Protein AF-A0AAI8Z2L2-F1 (afdb_monomer_lite)

pLDDT: mean 72.08, std 24.16, range [33.91, 97.31]

Organism: NCBI:txid111012

Foldseek 3Di:
DPDQDPVLLVVQDDPLLVLLVVLQVVQDDPVDGPLVRSCVVSVHPDSVVSVVSNVVSVVSSVVSSVCVVVVVDDDDPDDPPDPDDDDDDDDDDDDDDDDDDDDDDDDDDDDDDDDDDD

Sequence (118 aa):
MPPATFATAKSVLNDADISRILCVYFHTAPSSVDWDKAAQEFGAPTVESFRHAMRRMMKRIDDASQTEFSADAGEGSSSPGSNASNTGKKRTESDDEEEAPAPKAKRGRKAAKKAARK

Secondary structure (DSSP, 8-state):
-PPPPHHHHHHH--HHHHHHHHHHHHTEETTEE-HHHHHHHHT-S-HHHHHHHHHHHHHHHHHHHHHHHSTTS------------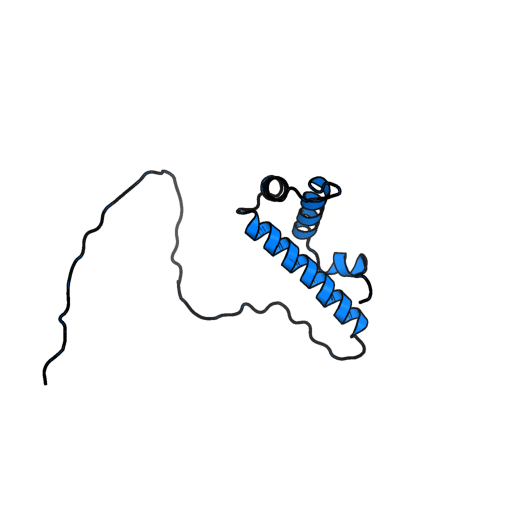---------------------------------

Radius of gyration: 24.3 Å; chains: 1; bounding box: 68×50×43 Å

Structure (mmCIF, N/CA/C/O backbone):
data_AF-A0AAI8Z2L2-F1
#
_entry.id   AF-A0AAI8Z2L2-F1
#
loop_
_atom_site.group_PDB
_atom_site.id
_atom_site.type_symbol
_atom_site.label_atom_id
_atom_site.label_alt_id
_atom_site.label_comp_id
_atom_site.label_asym_id
_atom_site.label_entity_id
_atom_site.label_seq_id
_atom_site.pdbx_PDB_ins_code
_atom_site.Cartn_x
_atom_site.Cartn_y
_atom_site.Cartn_z
_atom_site.occupancy
_atom_site.B_iso_or_equiv
_atom_site.auth_seq_id
_atom_site.auth_comp_id
_atom_site.auth_asym_id
_atom_site.auth_atom_id
_atom_site.pdbx_PDB_model_num
ATOM 1 N N . MET A 1 1 ? 4.376 -15.717 -13.099 1.00 57.59 1 MET A N 1
ATOM 2 C CA . MET A 1 1 ? 4.812 -14.334 -12.831 1.00 57.59 1 MET A CA 1
ATOM 3 C C . MET A 1 1 ? 6.091 -14.424 -12.022 1.00 57.59 1 MET A C 1
ATOM 5 O O . MET A 1 1 ? 6.060 -15.112 -11.005 1.00 57.59 1 MET A O 1
ATOM 9 N N . PRO A 1 2 ? 7.213 -13.860 -12.491 1.00 62.34 2 PRO A N 1
ATOM 10 C CA . PRO A 1 2 ? 8.407 -13.782 -11.662 1.00 62.34 2 PRO A CA 1
ATOM 11 C C . PRO A 1 2 ? 8.082 -12.960 -10.404 1.00 62.34 2 PRO A C 1
ATOM 13 O O . PRO A 1 2 ? 7.353 -11.972 -10.505 1.00 62.34 2 PRO A O 1
ATOM 16 N N . PRO A 1 3 ? 8.545 -13.379 -9.216 1.00 76.12 3 PRO A N 1
ATOM 17 C CA . PRO A 1 3 ? 8.321 -12.613 -8.000 1.00 76.12 3 PRO A CA 1
ATOM 18 C C . PRO A 1 3 ? 9.006 -11.248 -8.124 1.00 76.12 3 PRO A C 1
ATOM 20 O O . PRO A 1 3 ? 10.145 -11.166 -8.588 1.00 76.12 3 PRO A O 1
ATOM 23 N N . ALA A 1 4 ? 8.321 -10.182 -7.706 1.00 82.06 4 ALA A N 1
ATOM 24 C CA . ALA A 1 4 ? 8.918 -8.855 -7.668 1.00 82.06 4 ALA A CA 1
ATOM 25 C C . ALA A 1 4 ? 10.185 -8.870 -6.799 1.00 82.06 4 ALA A C 1
ATOM 27 O O . ALA A 1 4 ? 10.190 -9.412 -5.690 1.00 82.06 4 ALA A O 1
ATOM 28 N N . THR A 1 5 ? 11.272 -8.286 -7.305 1.00 89.00 5 THR A N 1
ATOM 29 C CA . THR A 1 5 ? 12.529 -8.227 -6.554 1.00 89.00 5 THR A CA 1
ATOM 30 C C . THR A 1 5 ? 12.497 -7.090 -5.536 1.00 89.00 5 THR A C 1
ATOM 32 O O . THR A 1 5 ? 11.815 -6.077 -5.719 1.00 89.00 5 THR A O 1
ATOM 35 N N . PHE A 1 6 ? 13.286 -7.220 -4.468 1.00 89.44 6 PHE A N 1
ATOM 36 C CA . PHE A 1 6 ? 13.435 -6.157 -3.473 1.00 89.44 6 PHE A CA 1
ATOM 37 C C . PHE A 1 6 ? 13.961 -4.849 -4.086 1.00 89.44 6 PHE A C 1
ATOM 39 O O . PHE A 1 6 ? 13.530 -3.768 -3.690 1.00 89.44 6 PHE A O 1
ATOM 46 N N . ALA A 1 7 ? 14.856 -4.939 -5.076 1.00 90.44 7 ALA A N 1
ATOM 47 C CA . ALA A 1 7 ? 15.398 -3.774 -5.769 1.00 90.44 7 ALA A CA 1
ATOM 48 C C . ALA A 1 7 ? 14.302 -3.007 -6.527 1.00 90.44 7 ALA A C 1
ATOM 50 O O . ALA A 1 7 ? 14.193 -1.793 -6.368 1.00 90.44 7 ALA A O 1
ATOM 51 N N . THR A 1 8 ? 13.446 -3.722 -7.265 1.00 89.81 8 THR A N 1
ATOM 52 C CA . THR A 1 8 ? 12.304 -3.139 -7.985 1.00 89.81 8 THR A CA 1
ATOM 53 C C . THR A 1 8 ? 11.291 -2.521 -7.025 1.00 89.81 8 THR A C 1
ATOM 55 O O . THR A 1 8 ? 10.817 -1.415 -7.253 1.00 89.81 8 THR A O 1
ATOM 58 N N . ALA A 1 9 ? 10.975 -3.192 -5.913 1.00 91.00 9 ALA A N 1
ATOM 59 C CA . ALA A 1 9 ? 10.076 -2.625 -4.911 1.00 91.00 9 ALA A CA 1
ATOM 60 C C . ALA A 1 9 ? 10.662 -1.337 -4.306 1.00 91.00 9 ALA A C 1
ATOM 62 O O . ALA A 1 9 ? 9.975 -0.327 -4.203 1.00 91.00 9 ALA A O 1
ATOM 63 N N . LYS A 1 10 ? 11.951 -1.327 -3.957 1.00 92.50 10 LYS A N 1
ATOM 64 C CA . LYS A 1 10 ? 12.594 -0.155 -3.352 1.00 92.50 10 LYS A CA 1
ATOM 65 C C . LYS A 1 10 ? 12.684 1.047 -4.301 1.00 92.50 10 LYS A C 1
ATOM 67 O O . LYS A 1 10 ? 12.683 2.172 -3.817 1.00 92.50 10 LYS A O 1
ATOM 72 N N . SER A 1 11 ? 12.760 0.841 -5.616 1.00 91.75 11 SER A N 1
ATOM 73 C CA . SER A 1 11 ? 12.821 1.950 -6.580 1.00 91.75 11 SER A CA 1
ATOM 74 C C . SER A 1 11 ? 11.469 2.629 -6.822 1.00 91.75 11 SER A C 1
ATOM 76 O O . SER A 1 11 ? 11.444 3.806 -7.171 1.00 91.75 11 SER A O 1
ATOM 78 N N . VAL A 1 12 ? 10.350 1.918 -6.628 1.00 93.00 12 VAL A N 1
ATOM 79 C CA . VAL A 1 12 ? 8.991 2.447 -6.877 1.00 93.00 12 VAL A CA 1
ATOM 80 C C . VAL A 1 12 ? 8.244 2.884 -5.617 1.00 93.00 12 VAL A C 1
ATOM 82 O O . VAL A 1 12 ? 7.220 3.568 -5.710 1.00 93.00 12 VAL A O 1
ATOM 85 N N . LEU A 1 13 ? 8.709 2.453 -4.444 1.00 93.06 13 LEU A N 1
ATOM 86 C CA . LEU A 1 13 ? 8.112 2.791 -3.158 1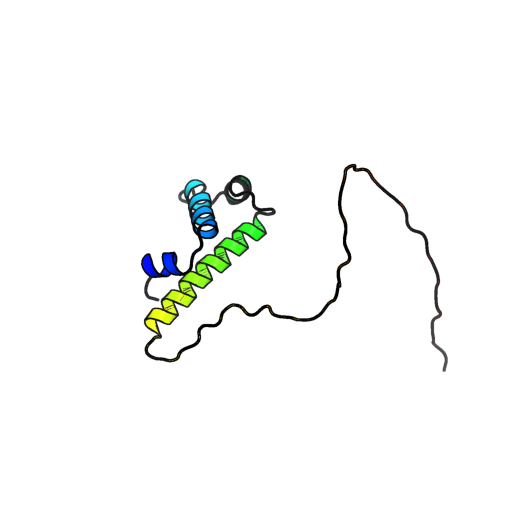.00 93.06 13 LEU A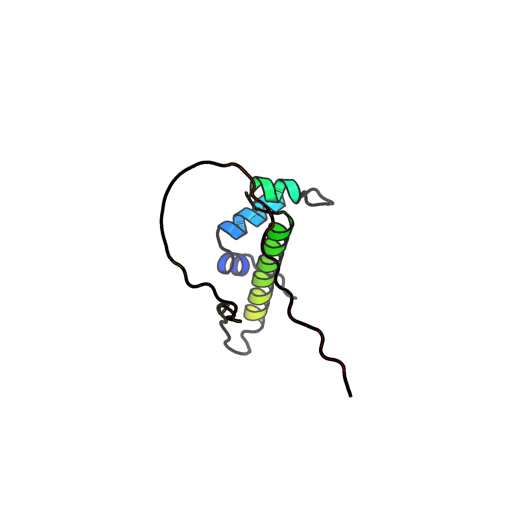 CA 1
ATOM 87 C C . LEU A 1 13 ? 8.765 4.027 -2.552 1.00 93.06 13 LEU A C 1
ATOM 89 O O . LEU A 1 13 ? 9.985 4.142 -2.495 1.00 93.06 13 LEU A O 1
ATOM 93 N N . ASN A 1 14 ? 7.927 4.907 -2.013 1.00 94.06 14 ASN A N 1
ATOM 94 C CA . ASN A 1 14 ? 8.383 6.037 -1.211 1.00 94.06 14 ASN A CA 1
ATOM 95 C C . ASN A 1 14 ? 8.440 5.642 0.273 1.00 94.06 14 ASN A C 1
ATOM 97 O O . ASN A 1 14 ? 7.793 4.678 0.687 1.00 94.06 14 ASN A O 1
ATOM 101 N N . ASP A 1 15 ? 9.106 6.443 1.106 1.00 94.12 15 ASP A N 1
ATOM 102 C CA . ASP A 1 15 ? 9.224 6.179 2.552 1.00 94.12 15 ASP A CA 1
ATOM 103 C C . ASP A 1 15 ? 7.867 5.971 3.235 1.00 94.12 15 ASP A C 1
ATOM 105 O O . ASP A 1 15 ? 7.689 5.038 4.015 1.00 94.12 15 ASP A O 1
ATOM 109 N N . ALA A 1 16 ? 6.864 6.774 2.866 1.00 92.62 16 ALA A N 1
ATOM 110 C CA . ALA A 1 16 ? 5.510 6.620 3.387 1.00 92.62 16 ALA A CA 1
ATOM 111 C C . ALA A 1 16 ? 4.908 5.243 3.063 1.00 92.62 16 ALA A C 1
ATOM 113 O O . ALA A 1 16 ? 4.185 4.683 3.878 1.00 92.62 16 ALA A O 1
ATOM 114 N N . ASP A 1 17 ? 5.186 4.693 1.882 1.00 93.88 17 ASP A N 1
ATOM 115 C CA . ASP A 1 17 ? 4.702 3.372 1.485 1.00 93.88 17 ASP A CA 1
ATOM 116 C C . ASP A 1 17 ? 5.406 2.255 2.264 1.00 93.88 17 ASP A C 1
ATOM 118 O O . ASP A 1 17 ? 4.756 1.315 2.724 1.00 93.88 17 ASP A O 1
ATOM 122 N N . ILE A 1 18 ? 6.708 2.407 2.507 1.00 93.38 18 ILE A N 1
ATOM 123 C CA . ILE A 1 18 ? 7.483 1.495 3.354 1.00 93.38 18 ILE A CA 1
ATOM 124 C C . ILE A 1 18 ? 6.912 1.488 4.779 1.00 93.38 18 ILE A C 1
ATOM 126 O O . ILE A 1 18 ? 6.647 0.420 5.332 1.00 93.38 18 ILE A O 1
ATOM 130 N N . SER A 1 19 ? 6.626 2.661 5.353 1.00 94.44 19 SER A N 1
ATOM 131 C CA . SER A 1 19 ? 5.992 2.769 6.671 1.00 94.44 19 SER A CA 1
ATOM 132 C C . SER A 1 19 ? 4.620 2.091 6.725 1.00 94.44 19 SER A C 1
ATOM 134 O O . SER A 1 19 ? 4.302 1.453 7.727 1.00 94.44 19 SER A O 1
ATOM 136 N N . ARG A 1 20 ? 3.816 2.153 5.650 1.00 94.69 20 ARG A N 1
ATOM 137 C CA . ARG A 1 20 ? 2.528 1.431 5.576 1.00 94.69 20 ARG A CA 1
ATOM 138 C C . ARG A 1 20 ? 2.722 -0.079 5.615 1.00 94.69 20 ARG A C 1
ATOM 140 O O . ARG A 1 20 ? 1.973 -0.757 6.315 1.00 94.69 20 ARG A O 1
ATOM 147 N N . ILE A 1 21 ? 3.696 -0.603 4.864 1.00 94.56 21 ILE A N 1
ATOM 148 C CA . ILE A 1 21 ? 4.012 -2.040 4.851 1.00 94.56 21 ILE A CA 1
ATOM 149 C C . ILE A 1 21 ? 4.417 -2.490 6.250 1.00 94.56 21 ILE A C 1
ATOM 151 O O . ILE A 1 21 ? 3.894 -3.488 6.738 1.00 94.56 21 ILE A O 1
ATOM 155 N N . LEU A 1 22 ? 5.299 -1.735 6.907 1.00 95.00 22 LEU A N 1
ATOM 156 C CA . LEU A 1 22 ? 5.743 -2.035 8.266 1.00 95.00 22 LEU A CA 1
ATOM 157 C C . LEU A 1 22 ? 4.577 -2.005 9.259 1.00 95.00 22 LEU A C 1
ATOM 159 O O . LEU A 1 22 ? 4.421 -2.953 10.024 1.00 95.00 22 LEU A O 1
ATOM 163 N N . CYS A 1 23 ? 3.713 -0.986 9.199 1.00 95.06 23 CYS A N 1
ATOM 164 C CA . CYS A 1 23 ? 2.520 -0.922 10.049 1.00 95.06 23 CYS A CA 1
ATOM 165 C C . CYS A 1 23 ? 1.641 -2.161 9.866 1.00 95.06 23 CYS A C 1
ATOM 167 O O . CYS A 1 23 ? 1.242 -2.780 10.847 1.00 95.06 23 CYS A O 1
ATOM 169 N N . VAL A 1 24 ? 1.372 -2.564 8.621 1.00 96.12 24 VAL A N 1
ATOM 170 C CA . VAL A 1 24 ? 0.595 -3.780 8.350 1.00 96.12 24 VAL A CA 1
ATOM 171 C C . VAL A 1 24 ? 1.304 -5.018 8.884 1.00 96.12 24 VAL A C 1
ATOM 173 O O . VAL A 1 24 ? 0.662 -5.837 9.534 1.00 96.12 24 VAL A O 1
ATOM 176 N N . TYR A 1 25 ? 2.612 -5.145 8.667 1.00 95.62 25 TYR A N 1
ATOM 177 C CA . TYR A 1 25 ? 3.398 -6.290 9.119 1.00 95.62 25 TYR A CA 1
ATOM 178 C C . TYR A 1 25 ? 3.322 -6.485 10.639 1.00 95.62 25 TYR A C 1
ATOM 180 O O . TYR A 1 25 ? 3.016 -7.584 11.094 1.00 95.62 25 TYR A O 1
ATOM 188 N N . PHE A 1 26 ? 3.500 -5.420 11.427 1.00 95.94 26 PHE A N 1
ATOM 189 C CA . PHE A 1 26 ? 3.404 -5.497 12.892 1.00 95.94 26 PHE A CA 1
ATOM 190 C C . PHE A 1 26 ? 1.989 -5.796 13.404 1.00 95.94 26 PHE A C 1
ATOM 192 O O . PHE A 1 26 ? 1.831 -6.337 14.495 1.00 95.94 26 PHE A O 1
ATOM 199 N N . HIS A 1 27 ? 0.966 -5.504 12.601 1.00 95.56 27 HIS A N 1
ATOM 200 C CA . HIS A 1 27 ? -0.440 -5.774 12.911 1.00 95.56 27 HIS A CA 1
ATOM 201 C C . HIS A 1 27 ? -0.980 -7.030 12.214 1.00 95.56 27 HIS A C 1
ATOM 203 O O . HIS A 1 27 ? -2.194 -7.250 12.167 1.00 95.56 27 HIS A O 1
ATOM 209 N N . THR A 1 28 ? -0.098 -7.862 11.656 1.00 96.44 28 THR A N 1
ATOM 210 C CA . THR A 1 28 ? -0.470 -9.121 11.011 1.00 96.44 28 THR A CA 1
ATOM 211 C C . THR A 1 28 ? -0.273 -10.285 11.977 1.00 96.44 28 THR A C 1
ATOM 213 O O . THR A 1 28 ? 0.835 -10.574 12.418 1.00 96.44 28 THR A O 1
ATOM 216 N N . ALA A 1 29 ? -1.363 -10.985 12.276 1.00 93.06 29 ALA A N 1
ATOM 217 C CA . ALA A 1 29 ? -1.347 -12.308 12.887 1.00 93.06 29 ALA A CA 1
ATOM 218 C C . ALA A 1 29 ? -1.279 -13.392 11.788 1.00 93.06 29 ALA A C 1
ATOM 220 O O . ALA A 1 29 ? -1.604 -13.106 10.633 1.00 93.06 29 ALA A O 1
ATOM 221 N N . PRO A 1 30 ? -0.941 -14.656 12.114 1.00 91.12 30 PRO A N 1
ATOM 222 C CA . PRO A 1 30 ? -0.777 -15.720 11.114 1.00 91.12 30 PRO A CA 1
ATOM 223 C C . PRO A 1 30 ? -1.974 -15.924 10.170 1.00 91.12 30 PRO A C 1
ATOM 225 O O . PRO A 1 30 ? -1.796 -16.364 9.039 1.00 91.12 30 PRO A O 1
ATOM 228 N N . SER A 1 31 ? -3.190 -15.609 10.623 1.00 92.81 31 SER A N 1
ATOM 229 C CA . SER A 1 31 ? -4.435 -15.811 9.874 1.00 92.81 31 SER A CA 1
ATOM 230 C C . SER A 1 31 ? -5.135 -14.522 9.433 1.00 92.81 31 SER A C 1
ATOM 232 O O . SER A 1 31 ? -6.122 -14.596 8.702 1.00 92.81 31 SER A O 1
ATOM 234 N N . SER A 1 32 ? -4.702 -13.344 9.894 1.00 94.19 32 SER A N 1
ATOM 235 C CA . SER A 1 32 ? -5.445 -12.097 9.668 1.00 94.19 32 SER A CA 1
ATOM 236 C C . SER A 1 32 ? -4.625 -10.842 9.944 1.00 94.19 32 SER A C 1
ATOM 238 O O . SER A 1 32 ? -3.748 -10.838 10.800 1.00 94.19 32 SER A O 1
ATOM 240 N N . VAL A 1 33 ? -5.000 -9.744 9.293 1.00 94.88 33 VAL A N 1
ATOM 241 C CA . VAL A 1 33 ? -4.431 -8.409 9.521 1.00 94.88 33 VAL A CA 1
ATOM 242 C C . VAL A 1 33 ? -5.424 -7.553 10.309 1.00 94.88 33 VAL A C 1
ATOM 244 O O . VAL A 1 33 ? -6.580 -7.425 9.896 1.00 94.88 33 VAL A O 1
ATOM 247 N N . ASP A 1 34 ? -4.974 -6.936 11.404 1.00 96.62 34 ASP A N 1
ATOM 248 C CA . ASP A 1 34 ? -5.735 -5.925 12.150 1.00 96.62 34 ASP A CA 1
ATOM 249 C C . ASP A 1 34 ? -5.614 -4.563 11.448 1.00 96.62 34 ASP A C 1
ATOM 251 O O . ASP A 1 34 ? -4.742 -3.736 11.725 1.00 96.62 34 ASP A O 1
ATOM 255 N N . TRP A 1 35 ? -6.470 -4.365 10.447 1.00 96.25 35 TRP A N 1
ATOM 256 C CA . TRP A 1 35 ? -6.443 -3.174 9.602 1.00 96.25 35 TRP A CA 1
ATOM 257 C C . TRP A 1 35 ? -6.846 -1.893 10.330 1.00 96.25 35 TRP A C 1
ATOM 259 O O . TRP A 1 35 ? -6.405 -0.821 9.918 1.00 96.25 35 TRP A O 1
ATOM 269 N N . ASP A 1 36 ? -7.698 -1.994 11.349 1.00 96.75 36 ASP A N 1
ATOM 270 C CA . ASP A 1 36 ? -8.159 -0.845 12.125 1.00 96.75 36 ASP A CA 1
ATOM 271 C C . ASP A 1 36 ? -6.993 -0.250 12.916 1.00 96.75 36 ASP A C 1
ATOM 273 O O . ASP A 1 36 ? -6.692 0.936 12.760 1.00 96.75 36 ASP A O 1
ATOM 277 N N . LYS A 1 37 ? -6.254 -1.085 13.662 1.00 95.75 37 LYS A N 1
ATOM 278 C CA . LYS A 1 37 ? -5.065 -0.630 14.397 1.00 95.75 37 LYS A CA 1
ATOM 279 C C . LYS A 1 37 ? -3.955 -0.147 13.472 1.00 95.75 37 LYS A C 1
ATOM 281 O O . LYS A 1 37 ? -3.413 0.931 13.695 1.00 95.75 37 LYS A O 1
ATOM 286 N N . ALA A 1 38 ? -3.676 -0.880 12.392 1.00 96.44 38 ALA A N 1
ATOM 287 C CA . ALA A 1 38 ? -2.646 -0.481 11.432 1.00 96.44 38 ALA A CA 1
ATOM 288 C C . ALA A 1 38 ? -2.943 0.888 10.796 1.00 96.44 38 ALA A C 1
ATOM 290 O O . ALA A 1 38 ? -2.042 1.709 10.631 1.00 96.44 38 ALA A O 1
ATOM 291 N N . ALA A 1 39 ? -4.206 1.146 10.438 1.00 96.50 39 ALA A N 1
ATOM 292 C CA . ALA A 1 39 ? -4.620 2.426 9.876 1.00 96.50 39 ALA A CA 1
ATOM 293 C C . ALA A 1 39 ? -4.554 3.553 10.917 1.00 96.50 39 ALA A C 1
ATOM 295 O O . ALA A 1 39 ? -4.127 4.656 10.579 1.00 96.50 39 ALA A O 1
ATOM 296 N N . GLN A 1 40 ? -4.951 3.278 12.162 1.00 96.62 40 GLN A N 1
ATOM 297 C CA . GLN A 1 40 ? -4.914 4.249 13.252 1.00 96.62 40 GLN A CA 1
ATOM 298 C C . GLN A 1 40 ? -3.480 4.652 13.613 1.00 96.62 40 GLN A C 1
ATOM 300 O O . GLN A 1 40 ? -3.199 5.844 13.699 1.00 96.62 40 GLN A O 1
ATOM 305 N N . GLU A 1 41 ? -2.569 3.690 13.775 1.00 96.12 41 GLU A N 1
ATOM 306 C CA . GLU A 1 41 ? -1.168 3.961 14.125 1.00 96.12 41 GLU A CA 1
ATOM 307 C C . GLU A 1 41 ? -0.421 4.676 12.995 1.00 96.12 41 GLU A C 1
ATOM 309 O O . GLU A 1 41 ? 0.379 5.576 13.241 1.00 96.12 41 GLU A O 1
ATOM 314 N N . PHE A 1 42 ? -0.751 4.357 11.741 1.00 95.62 42 PHE A N 1
ATOM 315 C CA . PHE A 1 42 ? -0.236 5.094 10.590 1.00 95.62 42 PHE A CA 1
ATOM 316 C C . PHE A 1 42 ? -0.803 6.527 10.482 1.00 95.62 42 PHE A C 1
ATOM 318 O O . PHE A 1 42 ? -0.233 7.364 9.782 1.00 95.62 42 PHE A O 1
ATOM 325 N N . GLY A 1 43 ? -1.938 6.823 11.127 1.00 95.62 43 GLY A N 1
ATOM 326 C CA . GLY A 1 43 ? -2.632 8.109 11.005 1.00 95.62 43 GLY A CA 1
ATOM 327 C C . GLY A 1 43 ? -3.457 8.250 9.720 1.00 95.62 43 GLY A C 1
ATOM 328 O O . GLY A 1 43 ? -3.607 9.348 9.184 1.00 95.62 43 GLY A O 1
ATOM 329 N N . ALA A 1 44 ? -3.979 7.146 9.178 1.00 95.00 44 ALA A N 1
ATOM 330 C CA . ALA A 1 44 ? -4.874 7.185 8.025 1.00 95.00 44 ALA A CA 1
ATOM 331 C C . ALA A 1 44 ? -6.282 7.684 8.419 1.00 95.00 44 ALA A C 1
ATOM 333 O O . ALA A 1 44 ? -6.788 7.323 9.480 1.00 95.00 44 ALA A O 1
ATOM 334 N N . PRO A 1 45 ? -6.976 8.442 7.547 1.00 93.31 45 PRO A N 1
ATOM 335 C CA . PRO A 1 45 ? -8.296 8.994 7.865 1.00 93.31 45 PRO A CA 1
ATOM 336 C C . PRO A 1 45 ? -9.385 7.918 7.957 1.00 93.31 45 PRO A C 1
ATOM 338 O O . PRO A 1 45 ? -10.335 8.051 8.720 1.00 93.31 45 PRO A O 1
ATOM 341 N N . THR A 1 46 ? -9.265 6.856 7.157 1.00 96.50 46 THR A N 1
ATOM 342 C CA . THR A 1 46 ? -10.153 5.689 7.197 1.00 96.50 46 THR A CA 1
ATOM 343 C C . THR A 1 46 ? -9.383 4.423 6.846 1.00 96.50 46 THR A C 1
ATOM 345 O O . THR A 1 46 ? -8.462 4.442 6.021 1.00 96.50 46 THR A O 1
ATOM 348 N N . VAL A 1 47 ? -9.819 3.292 7.396 1.00 97.31 47 VAL A N 1
ATOM 349 C CA . VAL A 1 47 ? -9.251 1.967 7.105 1.00 97.31 47 VAL A CA 1
ATOM 350 C C . VAL A 1 47 ? -9.347 1.617 5.622 1.00 97.31 47 VAL A C 1
ATOM 352 O O . VAL A 1 47 ? -8.424 1.050 5.039 1.00 97.31 47 VAL A O 1
ATOM 355 N N . GLU A 1 48 ? -10.451 1.984 4.975 1.00 97.31 48 GLU A N 1
ATOM 356 C CA . GLU A 1 48 ? -10.655 1.691 3.560 1.00 97.31 48 GLU A CA 1
ATOM 357 C C . GLU A 1 48 ? -9.678 2.463 2.668 1.00 97.31 48 GLU A C 1
ATOM 359 O O . GLU A 1 48 ? -9.093 1.879 1.751 1.00 97.31 48 GLU A O 1
ATOM 364 N N . SER A 1 49 ? -9.412 3.737 2.987 1.00 95.62 49 SER A N 1
ATOM 365 C CA . SER A 1 49 ? -8.390 4.523 2.288 1.00 95.62 49 SER A CA 1
ATOM 366 C C . SER A 1 49 ? -6.992 3.920 2.453 1.00 95.62 49 SER A C 1
ATOM 368 O O . SER A 1 49 ? -6.232 3.853 1.483 1.00 95.62 49 SER A O 1
ATOM 370 N N . PHE A 1 50 ? -6.681 3.396 3.642 1.00 96.81 50 PHE A N 1
ATOM 371 C CA . PHE A 1 50 ? -5.414 2.737 3.940 1.00 96.81 50 PHE A CA 1
ATOM 372 C C . PHE A 1 50 ? -5.253 1.432 3.150 1.00 96.81 50 PHE A C 1
ATOM 374 O O . PHE A 1 50 ? -4.257 1.242 2.449 1.00 96.81 50 PHE A O 1
ATOM 381 N N . ARG A 1 51 ? -6.281 0.573 3.144 1.00 96.62 51 ARG A N 1
ATOM 382 C CA . ARG A 1 51 ? -6.314 -0.649 2.320 1.00 96.62 51 ARG A CA 1
ATOM 383 C C . ARG A 1 51 ? -6.217 -0.339 0.828 1.00 96.62 51 ARG A C 1
ATOM 385 O O . ARG A 1 51 ? -5.616 -1.102 0.074 1.00 96.62 51 ARG A O 1
ATOM 392 N N . HIS A 1 52 ? -6.842 0.746 0.375 1.00 96.50 52 HIS A N 1
ATOM 393 C CA . HIS A 1 52 ? -6.775 1.160 -1.021 1.00 96.50 52 HIS A CA 1
ATOM 394 C C . HIS A 1 52 ? -5.377 1.680 -1.390 1.00 96.50 52 HIS A C 1
ATOM 396 O O . HIS A 1 52 ? -4.859 1.341 -2.452 1.00 96.50 52 HIS A O 1
ATOM 402 N N . ALA A 1 53 ? -4.721 2.434 -0.502 1.00 94.75 53 ALA A N 1
ATOM 403 C CA . ALA A 1 53 ? -3.323 2.825 -0.667 1.00 94.75 53 ALA A CA 1
ATOM 404 C C . ALA A 1 53 ? -2.398 1.599 -0.756 1.00 94.75 53 ALA A C 1
ATOM 406 O O . ALA A 1 53 ? -1.615 1.511 -1.699 1.00 94.75 53 ALA A O 1
ATOM 407 N N . MET A 1 54 ? -2.571 0.619 0.139 1.00 95.62 54 MET A N 1
ATOM 408 C CA . MET A 1 54 ? -1.816 -0.639 0.135 1.00 95.62 54 MET A CA 1
ATOM 409 C C . MET A 1 54 ? -1.978 -1.408 -1.187 1.00 95.62 54 MET A C 1
ATOM 411 O O . MET A 1 54 ? -0.995 -1.810 -1.802 1.00 95.62 54 MET A O 1
ATOM 415 N N . ARG A 1 55 ? -3.211 -1.542 -1.695 1.00 95.88 55 ARG A N 1
ATOM 416 C CA . ARG A 1 55 ? -3.479 -2.200 -2.987 1.00 95.88 55 ARG A CA 1
ATOM 417 C C . ARG A 1 55 ? -2.843 -1.476 -4.172 1.00 95.88 55 ARG A C 1
ATOM 419 O O . ARG A 1 55 ? -2.235 -2.119 -5.020 1.00 95.88 55 ARG A O 1
ATOM 426 N N . ARG A 1 56 ? -2.959 -0.144 -4.235 1.00 95.62 56 ARG A N 1
ATOM 427 C CA . ARG A 1 56 ? -2.331 0.659 -5.302 1.00 95.62 56 ARG A CA 1
ATOM 428 C C . ARG A 1 56 ? -0.812 0.550 -5.274 1.00 95.62 56 ARG A C 1
ATOM 430 O O . ARG A 1 56 ? -0.173 0.534 -6.317 1.00 95.62 56 ARG A O 1
ATOM 437 N N . MET A 1 57 ? -0.237 0.489 -4.081 1.00 94.31 57 MET A N 1
ATOM 438 C CA . MET A 1 57 ? 1.189 0.302 -3.881 1.00 94.31 57 MET A CA 1
ATOM 439 C C . MET A 1 57 ? 1.657 -1.075 -4.369 1.00 94.31 57 MET A C 1
ATOM 441 O O . MET A 1 57 ? 2.570 -1.119 -5.183 1.00 94.31 57 MET A O 1
ATOM 445 N N . MET A 1 58 ? 0.995 -2.166 -3.968 1.00 92.38 58 MET A N 1
ATOM 446 C CA . MET A 1 58 ? 1.331 -3.509 -4.466 1.00 92.38 58 MET A CA 1
ATOM 447 C C . MET A 1 58 ? 1.190 -3.603 -5.988 1.00 92.38 58 MET A C 1
ATOM 449 O O . MET A 1 58 ? 2.090 -4.097 -6.655 1.00 92.38 58 MET A O 1
ATOM 453 N N . LYS A 1 59 ? 0.138 -3.002 -6.559 1.00 93.25 59 LYS A N 1
ATOM 454 C CA . LYS A 1 59 ? -0.032 -2.933 -8.014 1.00 93.25 59 LYS A CA 1
ATOM 455 C C . LYS A 1 59 ? 1.126 -2.214 -8.722 1.00 93.25 59 LYS A C 1
ATOM 457 O O . LYS A 1 59 ? 1.551 -2.666 -9.774 1.00 93.25 59 LYS A O 1
ATOM 462 N N . ARG A 1 60 ? 1.657 -1.120 -8.158 1.00 92.81 60 ARG A N 1
ATOM 463 C CA . ARG A 1 60 ? 2.831 -0.428 -8.730 1.00 92.81 60 ARG A CA 1
ATOM 464 C C . ARG A 1 60 ? 4.072 -1.322 -8.745 1.00 92.81 60 ARG A C 1
ATOM 466 O O . ARG A 1 60 ? 4.819 -1.283 -9.715 1.00 92.81 60 ARG A O 1
ATOM 473 N N . ILE A 1 61 ? 4.278 -2.115 -7.692 1.00 92.38 61 ILE A N 1
ATOM 474 C CA . ILE A 1 61 ? 5.375 -3.092 -7.631 1.00 92.38 61 ILE A CA 1
ATOM 475 C C . ILE A 1 61 ? 5.179 -4.165 -8.709 1.00 92.38 61 ILE A C 1
ATOM 477 O O . ILE A 1 61 ? 6.120 -4.475 -9.438 1.00 92.38 61 IL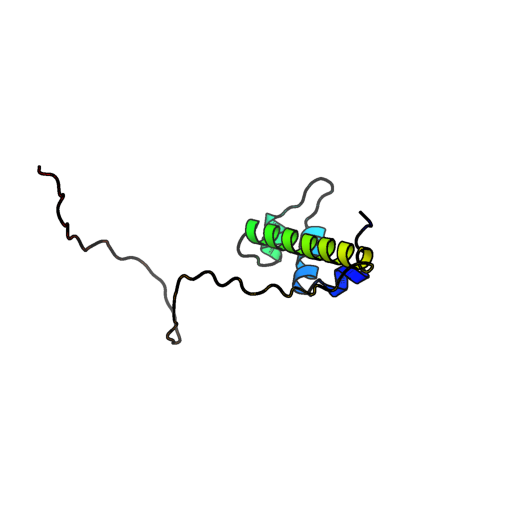E A O 1
ATOM 481 N N . ASP A 1 62 ? 3.959 -4.688 -8.845 1.00 91.06 62 ASP A N 1
ATOM 482 C CA . ASP A 1 62 ? 3.627 -5.700 -9.848 1.00 91.06 62 ASP A CA 1
ATOM 483 C C . ASP A 1 62 ? 3.835 -5.172 -11.275 1.00 91.06 62 ASP A C 1
ATOM 485 O O . ASP A 1 62 ? 4.536 -5.804 -12.064 1.00 91.06 62 ASP A O 1
ATOM 489 N N . ASP A 1 63 ? 3.305 -3.989 -11.591 1.00 91.44 63 ASP A N 1
ATOM 490 C CA . ASP A 1 63 ? 3.431 -3.360 -12.910 1.00 91.44 63 ASP A CA 1
ATOM 491 C C . ASP A 1 63 ? 4.920 -3.088 -13.257 1.00 91.44 63 ASP A C 1
ATOM 493 O O . ASP A 1 63 ? 5.371 -3.352 -14.376 1.00 91.44 63 ASP A O 1
ATOM 497 N N . ALA A 1 64 ? 5.729 -2.649 -12.284 1.00 90.06 64 ALA A N 1
ATOM 498 C CA . ALA A 1 64 ? 7.169 -2.449 -12.473 1.00 90.06 64 ALA A CA 1
ATOM 499 C C . ALA A 1 64 ? 7.930 -3.770 -12.675 1.00 90.06 64 ALA A C 1
ATOM 501 O O . ALA A 1 64 ? 8.809 -3.855 -13.531 1.00 90.06 64 ALA A O 1
ATOM 502 N N . SER A 1 65 ? 7.553 -4.829 -11.950 1.00 87.50 65 SER A N 1
ATOM 503 C CA . SER A 1 65 ? 8.159 -6.157 -12.113 1.00 87.50 65 SER A CA 1
ATOM 504 C C . SER A 1 65 ? 7.882 -6.770 -13.490 1.00 87.50 65 SER A C 1
ATOM 506 O O . SER A 1 65 ? 8.727 -7.473 -14.043 1.00 87.50 65 SER A O 1
ATOM 508 N N . GLN A 1 66 ? 6.718 -6.475 -14.074 1.00 84.88 66 GLN A N 1
ATOM 509 C CA . GLN A 1 66 ? 6.371 -6.910 -15.426 1.00 84.88 66 GLN A CA 1
ATOM 510 C C . GLN A 1 66 ? 7.109 -6.112 -16.496 1.00 84.88 66 GLN A C 1
ATOM 512 O O . GLN A 1 66 ? 7.436 -6.675 -17.539 1.00 84.88 66 GLN A O 1
ATOM 517 N N . THR A 1 67 ? 7.397 -4.836 -16.236 1.00 77.94 67 THR A N 1
ATOM 518 C CA . THR A 1 67 ? 8.152 -3.979 -17.159 1.00 77.94 67 THR A CA 1
ATOM 519 C C . THR A 1 67 ? 9.610 -4.429 -17.262 1.00 77.94 67 THR A C 1
ATOM 521 O O . THR A 1 67 ? 10.124 -4.542 -18.366 1.00 77.94 67 THR A O 1
ATOM 524 N N . GLU A 1 68 ? 10.250 -4.792 -16.144 1.00 65.81 68 GLU A N 1
ATOM 525 C CA . GLU A 1 68 ? 11.623 -5.337 -16.135 1.00 65.81 68 GLU A CA 1
ATOM 526 C C . GLU A 1 68 ? 11.738 -6.650 -16.933 1.00 65.81 68 GLU A C 1
ATOM 528 O O . GLU A 1 68 ? 12.748 -6.905 -17.581 1.00 65.81 68 GLU A O 1
ATOM 533 N N . PHE A 1 69 ? 10.687 -7.478 -16.925 1.00 57.72 69 PHE A N 1
ATOM 534 C CA . PHE A 1 69 ? 10.641 -8.722 -17.702 1.00 57.72 69 PHE A CA 1
ATOM 535 C C . PHE A 1 69 ? 10.168 -8.513 -19.153 1.00 57.72 69 PHE A C 1
ATOM 537 O O . PHE A 1 69 ? 10.501 -9.307 -20.028 1.00 57.72 69 PHE A O 1
ATOM 544 N N . SER A 1 70 ? 9.411 -7.443 -19.417 1.00 55.31 70 SER A N 1
ATOM 545 C CA . SER A 1 70 ? 8.934 -7.057 -20.755 1.00 55.31 70 SER A CA 1
ATOM 546 C C . SER A 1 70 ? 9.836 -6.035 -21.443 1.00 55.31 70 SER A C 1
ATOM 548 O O . SER A 1 70 ? 9.471 -5.546 -22.503 1.00 55.31 70 SER A O 1
ATOM 550 N N . ALA A 1 71 ? 11.017 -5.723 -20.901 1.00 50.66 71 ALA A N 1
ATOM 551 C CA . ALA A 1 71 ? 11.974 -4.794 -21.509 1.00 50.66 71 ALA A CA 1
ATOM 552 C C . ALA A 1 71 ? 12.601 -5.304 -22.832 1.00 50.66 71 ALA A C 1
ATOM 554 O O . ALA A 1 71 ? 13.476 -4.645 -23.386 1.00 50.66 71 ALA A O 1
ATOM 555 N N . ASP A 1 72 ? 12.116 -6.426 -23.380 1.00 44.97 72 ASP A N 1
ATOM 556 C CA . ASP A 1 72 ? 12.257 -6.797 -24.798 1.00 44.97 72 ASP A CA 1
ATOM 557 C C . ASP A 1 72 ? 11.192 -6.132 -25.708 1.00 44.97 72 ASP A C 1
ATOM 559 O O . ASP A 1 72 ? 11.207 -6.293 -26.923 1.00 44.97 72 ASP A O 1
ATOM 563 N N . ALA A 1 73 ? 10.262 -5.340 -25.161 1.00 45.69 73 ALA A N 1
ATOM 564 C CA . ALA A 1 73 ? 9.278 -4.598 -25.944 1.00 45.69 73 ALA A CA 1
ATOM 565 C C . ALA A 1 73 ? 8.812 -3.304 -25.251 1.00 45.69 73 ALA A C 1
ATOM 567 O O . ALA A 1 73 ? 7.858 -3.297 -24.478 1.00 45.69 73 ALA A O 1
ATOM 568 N N . GLY A 1 74 ? 9.413 -2.182 -25.652 1.00 42.66 74 GLY A N 1
ATOM 569 C CA . GLY A 1 74 ? 8.689 -0.914 -25.781 1.00 42.66 74 GLY A CA 1
ATOM 570 C C . GLY A 1 74 ? 8.623 -0.020 -24.542 1.00 42.66 74 GLY A C 1
ATOM 571 O O . GLY A 1 74 ? 7.851 -0.230 -23.614 1.00 42.66 74 GLY A O 1
ATOM 572 N N . GLU A 1 75 ? 9.390 1.061 -24.621 1.00 47.62 75 GLU A N 1
ATOM 573 C CA . GLU A 1 75 ? 9.367 2.246 -23.772 1.00 47.62 75 GLU A CA 1
ATOM 574 C C . GLU A 1 75 ? 7.951 2.807 -23.527 1.00 47.62 75 GLU A C 1
ATOM 576 O O . GLU A 1 75 ? 7.187 3.068 -24.457 1.00 47.62 75 GLU A O 1
ATOM 581 N N . GLY A 1 76 ? 7.614 3.027 -22.253 1.00 41.00 76 GLY A N 1
ATOM 582 C CA . GLY A 1 76 ? 6.316 3.554 -21.838 1.00 41.00 76 GLY A CA 1
ATOM 583 C C . GLY A 1 76 ? 6.302 4.016 -20.384 1.00 41.00 76 GLY A C 1
ATOM 584 O O . GLY A 1 76 ? 5.477 3.561 -19.596 1.00 41.00 76 GLY A O 1
ATOM 585 N N . SER A 1 77 ? 7.212 4.922 -20.014 1.00 49.41 77 SER A N 1
ATOM 586 C CA . SER A 1 77 ? 7.161 5.625 -18.725 1.00 49.41 77 SER A CA 1
ATOM 587 C C . SER A 1 77 ? 5.909 6.508 -18.666 1.00 49.41 77 SER A C 1
ATOM 589 O O . SER A 1 77 ? 5.899 7.650 -19.122 1.00 49.41 77 SER A O 1
ATOM 591 N N . SER A 1 78 ? 4.819 5.962 -18.129 1.00 43.16 78 SER A N 1
ATOM 592 C CA . SER A 1 78 ? 3.617 6.726 -17.806 1.00 43.16 78 SER A CA 1
ATOM 593 C C . SER A 1 78 ? 3.686 7.158 -16.347 1.00 43.16 78 SER A C 1
ATOM 595 O O . SER A 1 78 ? 3.232 6.460 -15.442 1.00 43.16 78 SER A O 1
ATOM 597 N N . SER A 1 79 ? 4.247 8.346 -16.121 1.00 44.47 79 SER A N 1
ATOM 598 C CA . SER A 1 79 ? 3.905 9.150 -14.945 1.00 44.47 79 SER A CA 1
ATOM 599 C C . SER A 1 79 ? 2.373 9.253 -14.864 1.00 44.47 79 SER A C 1
ATOM 601 O O . SER A 1 79 ? 1.749 9.475 -15.908 1.00 44.47 79 SER A O 1
ATOM 603 N N . PRO A 1 80 ? 1.720 9.063 -13.701 1.00 46.34 80 PRO A N 1
ATOM 604 C CA . PRO A 1 80 ? 0.272 9.174 -13.617 1.00 46.34 80 PRO A CA 1
ATOM 605 C C . PRO A 1 80 ? -0.136 10.622 -13.899 1.00 46.34 80 PRO A C 1
ATOM 607 O O . PRO A 1 80 ? -0.098 11.491 -13.029 1.00 46.34 80 PRO A O 1
ATOM 610 N N . GLY A 1 81 ? -0.517 10.869 -15.151 1.00 35.88 81 GLY A N 1
ATOM 611 C CA . GLY A 1 81 ? -1.147 12.098 -15.584 1.00 35.88 81 GLY A CA 1
ATOM 612 C C . GLY A 1 81 ? -2.407 12.328 -14.762 1.00 35.88 81 GLY A C 1
ATOM 613 O O . GLY A 1 81 ? -3.285 11.468 -14.677 1.00 35.88 81 GLY A O 1
ATOM 614 N N . SER A 1 82 ? -2.479 13.502 -14.143 1.00 46.78 82 SER A N 1
ATOM 615 C CA . SER A 1 82 ? -3.686 14.047 -13.539 1.00 46.78 82 SER A CA 1
ATOM 616 C C . SER A 1 82 ? -4.823 13.977 -14.554 1.00 46.78 82 SER A C 1
ATOM 618 O O . SER A 1 82 ? -4.872 14.764 -15.499 1.00 46.78 82 SER A O 1
ATOM 620 N N . ASN A 1 83 ? -5.730 13.018 -14.375 1.00 39.03 83 ASN A N 1
ATOM 621 C CA . ASN A 1 83 ? -6.887 12.870 -15.239 1.00 39.03 83 ASN A CA 1
ATOM 622 C C . ASN A 1 83 ? -7.859 14.014 -14.920 1.00 39.03 83 ASN A C 1
ATOM 624 O O . ASN A 1 83 ? -8.622 13.971 -13.954 1.00 39.03 83 ASN A O 1
ATOM 628 N N . ALA A 1 84 ? -7.769 15.089 -15.697 1.00 45.62 84 ALA A N 1
ATOM 629 C CA . ALA A 1 84 ? -8.704 16.192 -15.648 1.00 45.62 84 ALA A CA 1
ATOM 630 C C . ALA A 1 84 ? -9.997 15.788 -16.368 1.00 45.62 84 ALA A C 1
ATOM 632 O O . ALA A 1 84 ? -10.123 15.941 -17.579 1.00 45.62 84 ALA A O 1
ATOM 633 N N . SER A 1 85 ? -10.994 15.339 -15.605 1.00 41.53 85 SER A N 1
ATOM 634 C CA . SER A 1 85 ? -12.402 15.436 -16.001 1.00 41.53 85 SER A CA 1
ATOM 635 C C . SER A 1 85 ? -13.131 16.384 -15.045 1.00 41.53 85 SER A C 1
ATOM 637 O O . SER A 1 85 ? -13.664 15.992 -14.013 1.00 41.53 85 SER A O 1
ATOM 639 N N . ASN A 1 86 ? -13.043 17.666 -15.393 1.00 47.81 86 ASN A N 1
ATOM 640 C CA . ASN A 1 86 ? -13.983 18.766 -15.172 1.00 47.81 86 ASN A CA 1
ATOM 641 C C . ASN A 1 86 ? -15.094 18.585 -14.103 1.00 47.81 86 ASN A C 1
ATOM 643 O O . ASN A 1 86 ? -16.106 17.942 -14.362 1.00 47.81 86 ASN A O 1
ATOM 647 N N . THR A 1 87 ? -14.973 19.264 -12.957 1.00 42.22 87 THR A N 1
ATOM 648 C CA . THR A 1 87 ? -16.084 19.957 -12.262 1.00 42.22 87 THR A CA 1
ATOM 649 C C . THR A 1 87 ? -15.466 20.975 -11.302 1.00 42.22 87 THR A C 1
ATOM 651 O O . THR A 1 87 ? -14.656 20.635 -10.444 1.00 42.22 87 THR A O 1
ATOM 654 N N . GLY A 1 88 ? -15.756 22.252 -11.542 1.00 47.53 88 GLY A N 1
ATOM 655 C CA . GLY A 1 88 ? -14.933 23.367 -11.093 1.00 47.53 88 GLY A CA 1
ATOM 656 C C . GLY A 1 88 ? -14.976 23.708 -9.605 1.00 47.53 88 GLY A C 1
ATOM 657 O O . GLY A 1 88 ? -15.981 23.538 -8.920 1.00 47.53 88 GLY A O 1
ATOM 658 N N . LYS A 1 89 ? -13.882 24.326 -9.151 1.00 43.66 89 LYS A N 1
ATOM 659 C CA . LYS A 1 89 ? -13.898 25.367 -8.118 1.00 43.66 89 LYS A CA 1
ATOM 660 C C . LYS A 1 89 ? -12.593 26.164 -8.192 1.00 43.66 89 LYS A C 1
ATOM 662 O O . LYS A 1 89 ? -11.537 25.672 -7.807 1.00 43.66 89 LYS A O 1
ATOM 667 N N . LYS A 1 90 ? -12.648 27.382 -8.744 1.00 44.12 90 LYS A N 1
ATOM 668 C CA . LYS A 1 90 ? -11.563 28.362 -8.588 1.00 44.12 90 LYS A CA 1
ATOM 669 C C . LYS A 1 90 ? -11.617 28.918 -7.157 1.00 44.12 90 LYS A C 1
ATOM 671 O O . LYS A 1 90 ? -12.701 29.216 -6.661 1.00 44.12 90 LYS A O 1
ATOM 676 N N . ARG A 1 91 ? -10.442 28.971 -6.524 1.00 46.91 91 ARG A N 1
ATOM 677 C CA . ARG A 1 91 ? -10.119 29.503 -5.185 1.00 46.91 91 ARG A CA 1
ATOM 678 C C . ARG A 1 91 ? -10.305 31.021 -5.081 1.00 46.91 91 ARG A C 1
ATOM 680 O O . ARG A 1 91 ? -10.029 31.691 -6.068 1.00 46.91 91 ARG A O 1
ATOM 687 N N . THR A 1 92 ? -10.573 31.481 -3.855 1.00 33.91 92 THR A N 1
ATOM 688 C CA . THR A 1 92 ? -10.053 32.701 -3.181 1.00 33.91 92 THR A CA 1
ATOM 689 C C . THR A 1 92 ? -10.241 32.424 -1.673 1.00 33.91 92 THR A C 1
ATOM 691 O O . THR A 1 92 ? -11.352 32.069 -1.296 1.00 33.91 92 THR A O 1
ATOM 694 N N . GLU A 1 93 ? -9.199 32.122 -0.890 1.00 37.56 93 GLU A N 1
ATOM 695 C CA . GLU A 1 93 ? -8.230 32.995 -0.177 1.00 37.56 93 GLU A CA 1
ATOM 696 C C . GLU A 1 93 ? -8.640 33.217 1.293 1.00 37.56 93 GLU A C 1
ATOM 698 O O . GLU A 1 93 ? -9.830 33.299 1.583 1.00 37.56 93 GLU A O 1
ATOM 703 N N . SER A 1 94 ? -7.613 33.305 2.148 1.00 37.69 94 SER A N 1
ATOM 704 C CA . SER A 1 94 ? -7.587 33.773 3.546 1.00 37.69 94 SER A CA 1
ATOM 705 C C . SER A 1 94 ? -8.061 32.769 4.609 1.00 37.69 94 SER A C 1
ATOM 707 O O . SER A 1 94 ? -9.127 32.181 4.482 1.00 37.69 94 SER A O 1
ATOM 709 N N . ASP A 1 95 ? -7.196 32.323 5.523 1.00 34.78 95 ASP A N 1
ATOM 710 C CA . ASP A 1 95 ? -6.587 33.028 6.674 1.00 34.78 95 ASP A CA 1
ATOM 711 C C . ASP A 1 95 ? -7.457 32.826 7.924 1.00 34.78 95 ASP A C 1
ATOM 713 O O . ASP A 1 95 ? -8.644 33.131 7.907 1.00 34.78 95 ASP A O 1
ATOM 717 N N . ASP A 1 96 ? -6.807 32.270 8.944 1.00 37.47 96 ASP A N 1
ATOM 718 C CA . ASP A 1 96 ? -7.031 32.481 10.374 1.00 37.47 96 ASP A CA 1
ATOM 719 C C . ASP A 1 96 ? -8.297 31.992 11.118 1.00 37.47 96 ASP A C 1
ATOM 721 O O . ASP A 1 96 ? -9.432 32.078 10.663 1.00 37.47 96 ASP A O 1
ATOM 725 N N . GLU A 1 97 ? -7.994 31.511 12.329 1.00 38.56 97 GLU A N 1
ATOM 726 C CA . GLU A 1 97 ? -8.779 31.501 13.574 1.00 38.56 97 GLU A CA 1
ATOM 727 C C . GLU A 1 97 ? -10.084 30.683 13.750 1.00 38.56 97 GLU A C 1
ATOM 729 O O . GLU A 1 97 ? -11.089 30.836 13.067 1.00 38.56 97 GLU A O 1
ATOM 734 N N . GLU A 1 98 ? -10.001 29.822 14.778 1.00 42.44 98 GLU A N 1
ATOM 735 C CA . GLU A 1 98 ? -10.949 29.531 15.871 1.00 42.44 98 GLU A CA 1
ATOM 736 C C . GLU A 1 98 ? -12.461 29.255 15.665 1.00 42.44 98 GLU A C 1
ATOM 738 O O . GLU A 1 98 ? -13.172 29.800 14.833 1.00 42.44 98 GLU A O 1
ATOM 743 N N . GLU A 1 99 ? -12.948 28.418 16.593 1.00 36.03 99 GLU A N 1
ATOM 744 C CA . GLU A 1 99 ? -14.340 28.212 17.026 1.00 36.03 99 GLU A CA 1
ATOM 745 C C . GLU A 1 99 ? -15.338 27.438 16.129 1.00 36.03 99 GLU A C 1
ATOM 747 O O . GLU A 1 99 ? -15.932 27.911 15.163 1.00 36.03 99 GLU A O 1
ATOM 752 N N . ALA A 1 100 ? -15.686 26.232 16.598 1.00 43.38 100 ALA A N 1
ATOM 753 C CA . ALA A 1 100 ? -17.068 25.724 16.538 1.00 43.38 100 ALA A CA 1
ATOM 754 C C . ALA A 1 100 ? -17.967 26.565 17.492 1.00 43.38 100 ALA A C 1
ATOM 756 O O . ALA A 1 100 ? -17.383 27.114 18.423 1.00 43.38 100 ALA A O 1
ATOM 757 N N . PRO A 1 101 ? -19.333 26.612 17.414 1.00 45.81 101 PRO A N 1
ATOM 758 C CA . PRO A 1 101 ? -20.241 25.554 16.920 1.00 45.81 101 PRO A CA 1
ATOM 759 C C . PRO A 1 101 ? -21.587 25.966 16.223 1.00 45.81 101 PRO A C 1
ATOM 761 O O . PRO A 1 101 ? -22.239 26.943 16.567 1.00 45.81 101 PRO A O 1
ATOM 764 N N . ALA A 1 102 ? -22.098 25.073 15.352 1.00 45.19 102 ALA A N 1
ATOM 765 C CA . ALA A 1 102 ? -23.525 24.750 15.063 1.00 45.19 102 ALA A CA 1
ATOM 766 C C . ALA A 1 102 ? -24.544 25.873 14.623 1.00 45.19 102 ALA A C 1
ATOM 768 O O . ALA A 1 102 ? -24.191 27.023 14.401 1.00 45.19 102 ALA A O 1
ATOM 769 N N . PRO A 1 103 ? -25.844 25.567 14.375 1.00 64.00 103 PRO A N 1
ATOM 770 C CA . PRO A 1 103 ? -26.417 25.090 13.099 1.00 64.00 103 PRO A CA 1
ATOM 771 C C . PRO A 1 103 ? -27.554 25.998 12.550 1.00 64.00 103 PRO A C 1
ATOM 773 O O . PRO A 1 103 ? -28.375 26.465 13.336 1.00 64.00 103 PRO A O 1
ATOM 776 N N . LYS A 1 104 ? -27.716 26.227 11.226 1.00 51.72 104 LYS A N 1
ATOM 777 C CA . LYS A 1 104 ? -28.857 27.044 10.710 1.00 51.72 104 LYS A CA 1
ATOM 778 C C . LYS A 1 104 ? -29.495 26.581 9.381 1.00 51.72 104 LYS A C 1
ATOM 780 O O . LYS A 1 104 ? -28.985 26.814 8.296 1.00 51.72 104 LYS A O 1
ATOM 785 N N . ALA A 1 105 ? -30.672 25.968 9.549 1.00 45.28 105 ALA A N 1
ATOM 786 C CA . ALA A 1 105 ? -31.983 26.247 8.932 1.00 45.28 105 ALA A CA 1
ATOM 787 C C . ALA A 1 105 ? -32.185 26.368 7.396 1.00 45.28 105 ALA A C 1
ATOM 789 O O . ALA A 1 105 ? -31.680 27.256 6.718 1.00 45.28 105 ALA A O 1
ATOM 790 N N . LYS A 1 106 ? -33.143 25.560 6.905 1.00 58.00 106 LYS A N 1
ATOM 791 C CA . LYS A 1 106 ? -33.885 25.701 5.634 1.00 58.00 106 LYS A CA 1
ATOM 792 C C . LYS A 1 106 ? -34.621 27.052 5.532 1.00 58.00 106 LYS A C 1
ATOM 794 O O . LYS A 1 106 ? -35.444 27.351 6.395 1.00 58.00 106 LYS A O 1
ATOM 799 N N . ARG A 1 107 ? -34.485 27.773 4.406 1.00 46.22 107 ARG A N 1
ATOM 800 C CA . ARG A 1 107 ? -35.512 28.694 3.852 1.00 46.22 107 ARG A CA 1
ATOM 801 C C . ARG A 1 107 ? -35.195 29.064 2.397 1.00 46.22 107 ARG A C 1
ATOM 803 O O . ARG A 1 107 ? -34.119 29.575 2.127 1.00 46.22 107 ARG A O 1
ATOM 810 N N . GLY A 1 108 ? -36.146 28.863 1.477 1.00 42.53 108 GLY A N 1
ATOM 811 C CA . GLY A 1 108 ? -36.063 29.441 0.125 1.00 42.53 108 GLY A CA 1
ATOM 812 C C . GLY A 1 108 ? -36.829 28.706 -0.980 1.00 42.53 108 GLY A C 1
ATOM 813 O O . GLY A 1 108 ? -36.231 28.174 -1.902 1.00 42.53 108 GLY A O 1
ATOM 814 N N . ARG A 1 109 ? -38.161 28.669 -0.894 1.00 49.78 109 ARG A N 1
ATOM 815 C CA . ARG A 1 109 ? -39.104 28.143 -1.901 1.00 49.78 109 ARG A CA 1
ATOM 816 C C . ARG A 1 109 ? -39.265 29.131 -3.066 1.00 49.78 109 ARG A C 1
ATOM 818 O O . ARG A 1 109 ? -39.670 30.250 -2.779 1.00 49.78 109 ARG A O 1
ATOM 825 N N . LYS A 1 110 ? -39.144 28.705 -4.335 1.00 50.94 110 LYS A N 1
ATOM 826 C CA . LYS A 1 110 ? -40.037 29.145 -5.437 1.00 50.94 110 LYS A CA 1
ATOM 827 C C . LYS A 1 110 ? -40.203 28.045 -6.492 1.00 50.94 110 LYS A C 1
ATOM 829 O O . LYS A 1 110 ? -39.241 27.533 -7.045 1.00 50.94 110 LYS A O 1
ATOM 834 N N . ALA A 1 111 ? -41.465 27.692 -6.717 1.00 51.62 111 ALA A N 1
ATOM 835 C CA . ALA A 1 111 ? -41.945 26.761 -7.725 1.00 51.62 111 ALA A CA 1
ATOM 836 C C . ALA A 1 111 ? -42.007 27.423 -9.111 1.00 51.62 111 ALA A C 1
ATOM 838 O O . ALA A 1 111 ? -42.367 28.596 -9.204 1.00 51.62 111 ALA A O 1
ATOM 839 N N . ALA A 1 112 ? -41.784 26.648 -10.175 1.00 54.94 112 ALA A N 1
ATOM 840 C CA . ALA A 1 112 ? -42.192 27.009 -11.531 1.00 54.94 112 ALA A CA 1
ATOM 841 C C . ALA A 1 112 ? -42.815 25.794 -12.248 1.00 54.94 112 ALA A C 1
ATOM 843 O O . ALA A 1 112 ? -42.134 24.895 -12.721 1.00 54.94 112 ALA A O 1
ATOM 844 N N . LYS A 1 113 ? -44.154 25.788 -12.192 1.00 48.97 113 LYS A N 1
ATOM 845 C CA . LYS A 1 113 ? -45.191 25.245 -13.092 1.00 48.97 113 LYS A CA 1
ATOM 846 C C . LYS A 1 113 ? -44.881 24.087 -14.065 1.00 48.97 113 LYS A C 1
ATOM 848 O O . LYS A 1 113 ? -44.114 24.214 -15.009 1.00 48.97 113 LYS A O 1
ATOM 853 N N . LYS A 1 114 ? -45.705 23.038 -13.907 1.00 45.12 114 LYS A N 1
ATOM 854 C CA . LYS A 1 114 ? -46.065 22.000 -14.888 1.00 45.12 114 LYS A CA 1
ATOM 855 C C . LYS A 1 114 ? -46.470 22.595 -16.248 1.00 45.12 114 LYS A C 1
ATOM 857 O O . LYS A 1 114 ? -47.290 23.513 -16.287 1.00 45.12 114 LYS A O 1
ATOM 862 N N . ALA A 1 115 ? -46.008 21.970 -17.329 1.00 45.66 115 ALA A N 1
ATOM 863 C CA . ALA A 1 115 ? -46.589 22.068 -18.664 1.00 45.66 115 ALA A CA 1
ATOM 864 C C . ALA A 1 115 ? -47.282 20.736 -19.005 1.00 45.66 115 A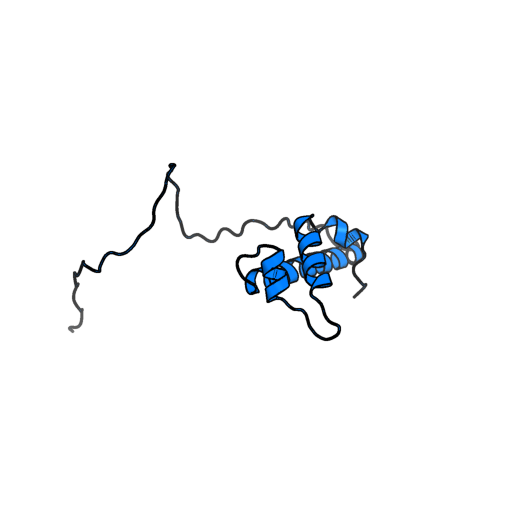LA A C 1
ATOM 866 O O . ALA A 1 115 ? -46.625 19.703 -19.076 1.00 45.66 115 ALA A O 1
ATOM 867 N N . ALA A 1 116 ? -48.605 20.759 -19.177 1.00 44.19 116 ALA A N 1
ATOM 868 C CA . ALA A 1 116 ? -49.362 19.722 -19.878 1.00 44.19 116 ALA A CA 1
ATOM 869 C C . ALA A 1 116 ? -50.693 20.319 -20.354 1.00 44.19 116 ALA A C 1
ATOM 871 O O . ALA A 1 116 ? -51.622 20.491 -19.563 1.00 44.19 116 ALA A O 1
ATOM 872 N N . ARG A 1 117 ? -50.758 20.677 -21.642 1.00 37.69 117 ARG A N 1
ATOM 873 C CA . ARG A 1 117 ? -52.002 20.796 -22.412 1.00 37.69 117 ARG A CA 1
ATOM 874 C C . ARG A 1 117 ? -51.667 20.861 -23.905 1.00 37.69 117 ARG A C 1
ATOM 876 O O . ARG A 1 117 ? -51.187 21.894 -24.361 1.00 37.69 117 ARG A O 1
ATOM 883 N N . LYS A 1 118 ? -51.927 19.780 -24.638 1.00 37.81 118 LYS A N 1
ATOM 884 C CA . LYS A 1 118 ? -52.796 19.762 -25.820 1.00 37.81 118 LYS A CA 1
ATOM 885 C C . LYS A 1 118 ? -53.097 18.316 -26.188 1.00 37.81 118 LYS A C 1
ATOM 887 O O . LYS A 1 118 ? -52.145 17.513 -26.131 1.00 37.81 118 LYS A O 1
#

=== Feature glossary ===
Legend for the data blocks above and below:

— What the protein is —

Sequence gives the chain of amino acids in standard one-letter code (A=alanine, C=cysteine, …, Y=tyrosine), read N→C. It is the only feature that is directly encoded by the gene; all structural features are derived from the folded form of this sequence.

The annotation block draws on four external resources. InterPro: which protein families and domains the sequence belongs to. GO: standardized terms for what the protein does, what process it participates in, and where in the cell it acts. CATH: which structural fold it has in the CATH hierarchy. Organism: the species of origin.

— Where its atoms are —

Atomic coordinates in PDBx/mmCIF format — the same representation the Protein Data Bank distributes. Each line of the _atom_site loop places one backbone atom in Cartesian space (units: ångströms, origin: arbitrary).

Six rendered views show the 3D structure from the faces of a cube — i.e. along ±x, ±y, ±z. Rendering representation is drawn randomly per protein from cartoon (secondary-structure ribbons), sticks (backbone bonds), or molecular surface; coloring is either N→C rainbow (blue at the N-terminus through red at the C-terminus) or one color per chain.

— Local backbone conformation —

DSSP 8-state secondary structure assigns each residue one of H (α-helix), G (3₁₀-helix), I (π-helix), E (extended β-strand), B (isolated β-bridge), T (hydrogen-bonded turn), S (bend), or '-' (coil). The assignment is computed from backbone hydrogen-bond geometry via the Kabsch–Sander algorithm.

P-SEA three-state annotation labels each residue as helix, strand, or coil based purely on the geometry of the Cα trace. It serves as a fallback when the full backbone (and thus DSSP) is unavailable.

φ (phi) and ψ (psi) are the two rotatable backbone dihedrals per residue: φ is the C(i-1)–N–Cα–C torsion, ψ is the N–Cα–C–N(i+1) torsion, both in degrees on (−180°, 180°]. α-helical residues cluster near (−60°, −45°); β-strand residues near (−120°, +130°). A Ramachandran plot is simply a scatter of (φ, ψ) for every residue.

— Global shape and packing —

Radius of gyration (Rg) is the root-mean-square distance of Cα atoms from their centroid — a single number for overall size and compactness. A globular domain of N residues has Rg ≈ 2.2·N^0.38 Å; an extended or disordered chain has a much larger Rg. The Cα contact count is the number of residue pairs whose Cα atoms are within 8 Å and are more than four positions apart in sequence — a standard proxy for tertiary packing density. The bounding box is the smallest axis-aligned box enclosing all Cα atoms.

Accessible surface area quantifies burial. A residue with SASA near zero is packed into the hydrophobic core; one with SASA >100 Å² sits on the surface. Computed here via the Shrake–Rupley numerical algorithm with a 1.4 Å probe.

The contact map is a binary N×N matrix image: pixel (i, j) is dark where Cα_i and Cα_j are within 8 Å and |i−j|>4. Because the |i−j|>4 filter removes local helical contacts, off-diagonal stripes parallel to the main diagonal indicate parallel β-sheets; stripes perpendicular to it indicate antiparallel β-sheets. The Ramachandran plot scatters every residue's (φ, ψ) pair against the sterically allowed regions. The PAE heatmap renders the predicted-aligned-error matrix.

— Structural neighborhood —

A 3Di character summarizes, for each residue, the relative orientation of the Cα frame of its nearest spatial neighbor. Because it encodes fold topology rather than chemistry, 3Di alignments detect remote structural similarity that sequence alignment misses.

Structural nearest neighbors (via Foldseek easy-search vs the PDB). Reported per hit: target PDB id, E-value, and alignment TM-score. A TM-score above ~0.5 is the conventional threshold for 'same fold'.

— Confidence and disorder —

For AlphaFold models, the B-factor field carries pLDDT — the model's own estimate of local accurac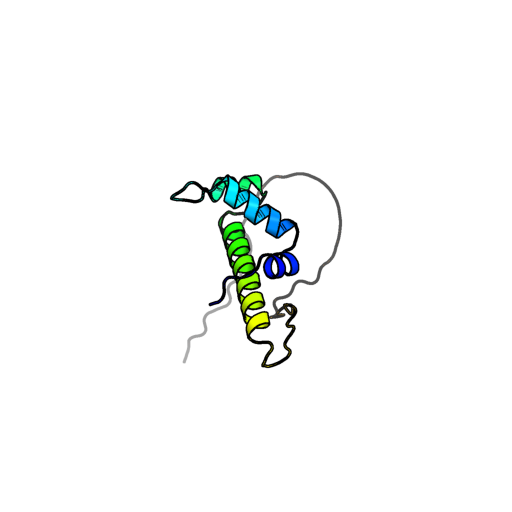y on a 0–100 scale. Regions with pLDDT<50 should be treated as essentially unmodeled; they often correspond to intrinsically disordered segments.

B-factor (Debye–Waller factor) reflects atomic displacement in the crystal lattice. It is an experimental observable (units Å²), not a prediction; low values mean the atom is pinned down, high values mean it moves or is heterogeneous across the crystal.

Predicted Aligned Error (PAE) is an AlphaFold confidence matrix: entry (i, j) is the expected error in the position of residue j, in ångströms, when the prediction is superimposed on the true structure at residue i. Low PAE within a block of residues means that block is internally rigid and well-predicted; high PAE between two blocks means their relative placement is uncertain even if each block individually is confident.